Protein AF-A0A224Y4Y7-F1 (afdb_monomer)

InterPro domains:
  IPR008037 Pacifastin domain [PF05375] (20-57)
  IPR036201 Pacifastin domain superfamily [SSF57283] (19-52)

Sequence (69 aa):
MSRILVGLLLITLVAGFKDCTPGTQVDAGDGCNTCLCLGKGTVVSCTLRDCSVLRKKREVPLGNLNLLL

pLDDT: mean 73.04, std 14.98, range [40.28, 93.25]

Secondary structure (DSSP, 8-state):
--HHHHHHHHHHHHS------TT-EEE-SSSS-EEEEETTTEEEEE----HHHHHGGG----S------

Radius of gyration: 21.28 Å; Cα contacts (8 Å, |Δi|>4): 69; chains: 1; bounding box: 58×59×34 Å

Organism: NCBI:txid156445

Structure (mmCIF, N/CA/C/O backbone):
data_AF-A0A224Y4Y7-F1
#
_entry.id   AF-A0A224Y4Y7-F1
#
loop_
_atom_site.group_PDB
_atom_site.id
_atom_site.type_symbol
_atom_site.label_atom_id
_atom_site.label_alt_id
_atom_site.label_comp_id
_atom_site.label_asym_id
_atom_site.label_entity_id
_atom_site.label_seq_id
_atom_site.pdbx_PDB_ins_code
_atom_site.Cartn_x
_atom_site.Cartn_y
_atom_site.Cartn_z
_atom_site.occupancy
_atom_site.B_iso_or_equiv
_atom_site.auth_seq_id
_atom_site.auth_comp_id
_atom_site.auth_asym_id
_atom_site.auth_atom_id
_atom_site.pdbx_PDB_model_num
ATOM 1 N N . MET A 1 1 ? -35.275 25.483 -4.555 1.00 60.03 1 MET A N 1
ATOM 2 C CA . MET A 1 1 ? -34.332 25.387 -3.421 1.00 60.03 1 MET A CA 1
ATOM 3 C C . MET A 1 1 ? -34.040 23.911 -3.161 1.00 60.03 1 MET A C 1
ATOM 5 O O . MET A 1 1 ? -34.900 23.264 -2.603 1.00 60.03 1 MET A O 1
ATOM 9 N N . SER A 1 2 ? -32.942 23.349 -3.683 1.00 59.44 2 SER A N 1
ATOM 10 C CA . SER A 1 2 ? -32.396 22.021 -3.279 1.00 59.44 2 SER A CA 1
ATOM 11 C C . SER A 1 2 ? -31.214 21.574 -4.161 1.00 59.44 2 SER A C 1
ATOM 13 O O . SER A 1 2 ? -30.684 20.489 -3.994 1.00 59.44 2 SER A O 1
ATOM 15 N N . ARG A 1 3 ? -30.769 22.368 -5.147 1.00 68.31 3 ARG A N 1
ATOM 16 C CA . ARG A 1 3 ? -29.652 21.956 -6.023 1.00 68.31 3 ARG A CA 1
ATOM 17 C C . ARG A 1 3 ? -28.350 21.761 -5.233 1.00 68.31 3 ARG A C 1
ATOM 19 O O . ARG A 1 3 ? -27.607 20.834 -5.515 1.00 68.31 3 ARG A O 1
ATOM 26 N N . ILE A 1 4 ? -28.144 22.582 -4.200 1.00 74.75 4 ILE A N 1
ATOM 27 C CA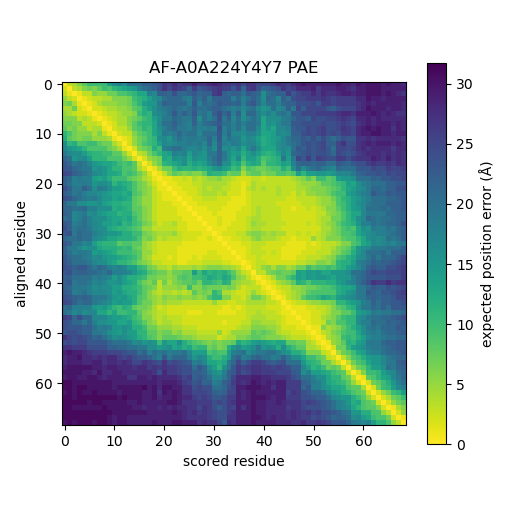 . ILE A 1 4 ? -27.009 22.481 -3.273 1.00 74.75 4 ILE A CA 1
ATOM 28 C C . ILE A 1 4 ? -27.120 21.215 -2.406 1.00 74.75 4 ILE A C 1
ATOM 30 O O . ILE A 1 4 ? -26.135 20.506 -2.244 1.00 74.75 4 ILE A O 1
ATOM 34 N N . LEU A 1 5 ? -28.321 20.887 -1.910 1.00 70.50 5 LEU A N 1
ATOM 35 C CA . LEU A 1 5 ? -28.552 19.695 -1.087 1.00 70.50 5 LEU A CA 1
ATOM 36 C C . LEU A 1 5 ? -28.380 18.403 -1.899 1.00 70.50 5 LEU A C 1
ATOM 38 O O . LEU A 1 5 ? -27.722 17.479 -1.438 1.00 70.50 5 LEU A O 1
ATOM 42 N N . VAL A 1 6 ? -28.900 18.368 -3.131 1.00 75.38 6 VAL A N 1
ATOM 43 C C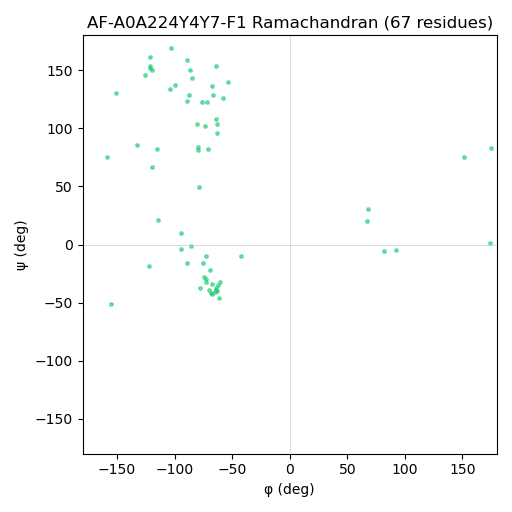A . VAL A 1 6 ? -28.701 17.247 -4.065 1.00 75.38 6 VAL A CA 1
ATOM 44 C C . VAL A 1 6 ? -27.224 17.119 -4.455 1.00 75.38 6 VAL A C 1
ATOM 46 O O . VAL A 1 6 ? -26.701 16.012 -4.480 1.00 75.38 6 VAL A O 1
ATOM 49 N N . GLY A 1 7 ? -26.527 18.235 -4.697 1.00 73.31 7 GLY A N 1
ATOM 50 C CA . GLY A 1 7 ? -25.090 18.239 -4.985 1.00 73.31 7 GLY A CA 1
ATOM 51 C C . GLY A 1 7 ? -24.246 17.684 -3.833 1.00 73.31 7 GLY A C 1
ATOM 52 O O . GLY A 1 7 ? -23.403 16.825 -4.061 1.00 73.31 7 GLY A O 1
ATOM 53 N N . LEU A 1 8 ? -24.512 18.106 -2.592 1.00 72.81 8 LEU A N 1
ATOM 54 C CA . LEU A 1 8 ? -23.829 17.597 -1.395 1.00 72.81 8 LEU A CA 1
ATOM 55 C C . LEU A 1 8 ? -24.093 16.104 -1.157 1.00 72.81 8 LEU A C 1
ATOM 57 O O . LEU A 1 8 ? -23.166 15.379 -0.807 1.00 72.81 8 LEU A O 1
ATOM 61 N N . LEU A 1 9 ? -25.322 15.638 -1.401 1.00 69.81 9 LEU A N 1
ATOM 62 C CA . LEU A 1 9 ? -25.691 14.223 -1.288 1.00 69.81 9 LEU A CA 1
ATOM 63 C C . LEU A 1 9 ? -24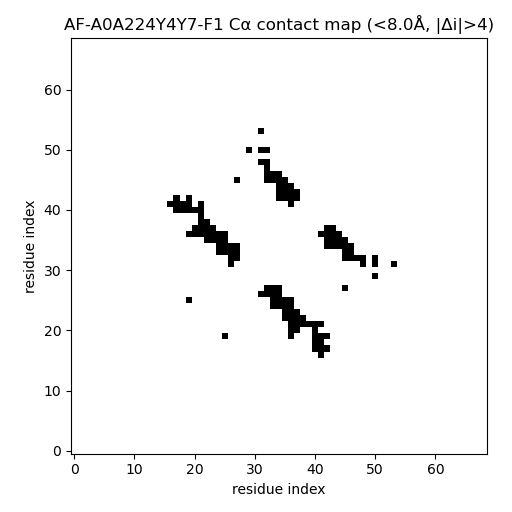.941 13.348 -2.308 1.00 69.81 9 LEU A C 1
ATOM 65 O O . LEU A 1 9 ? -24.539 12.232 -2.000 1.00 69.81 9 LEU A O 1
ATOM 69 N N . LEU A 1 10 ? -24.732 13.858 -3.526 1.00 68.31 10 LEU A N 1
ATOM 70 C CA . LEU A 1 10 ? -23.954 13.167 -4.555 1.00 68.31 10 LEU A CA 1
ATOM 71 C C . LEU A 1 10 ? -22.464 13.129 -4.203 1.00 68.31 10 LEU A C 1
ATOM 73 O O . LEU A 1 10 ? -21.822 12.102 -4.394 1.0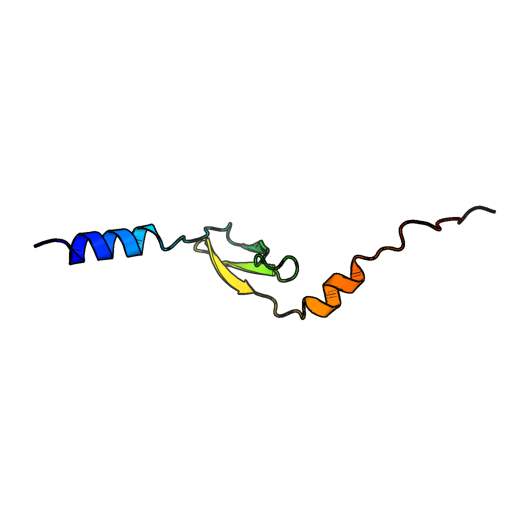0 68.31 10 LEU A O 1
ATOM 77 N N . ILE A 1 11 ? -21.917 14.213 -3.647 1.00 66.94 11 ILE A N 1
ATOM 78 C CA . ILE A 1 11 ? -20.505 14.266 -3.243 1.00 66.94 11 ILE A CA 1
ATOM 79 C C . ILE A 1 11 ? -20.213 13.238 -2.137 1.00 66.94 11 ILE A C 1
ATOM 81 O O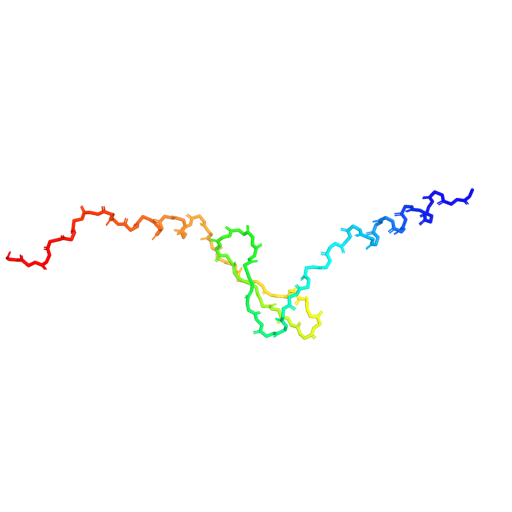 . ILE A 1 11 ? -19.183 12.568 -2.196 1.00 66.94 11 ILE A O 1
ATOM 85 N N . THR A 1 12 ? -21.115 13.054 -1.166 1.00 63.44 12 THR A N 1
ATOM 86 C CA . THR A 1 12 ? -20.941 12.041 -0.109 1.00 63.44 12 THR A CA 1
ATOM 87 C C . THR A 1 12 ? -21.132 10.607 -0.608 1.00 63.44 12 THR A C 1
ATOM 89 O O . THR A 1 12 ? -20.447 9.715 -0.121 1.00 63.44 12 THR A O 1
ATOM 92 N N . LEU A 1 13 ? -22.004 10.373 -1.596 1.00 64.38 13 LEU A N 1
ATOM 93 C CA . LEU A 1 13 ? -22.207 9.056 -2.222 1.00 64.38 13 LEU A CA 1
ATOM 94 C C . LEU A 1 13 ? -21.053 8.627 -3.147 1.00 64.38 13 LEU A C 1
ATOM 96 O O . LEU A 1 13 ? -20.809 7.434 -3.302 1.00 64.38 13 LEU A O 1
ATOM 100 N N . VAL A 1 14 ? -20.353 9.578 -3.774 1.00 64.19 14 VAL A N 1
ATOM 101 C CA . VAL A 1 14 ? -19.273 9.303 -4.746 1.00 64.19 14 VAL A CA 1
ATOM 102 C C . VAL A 1 14 ? -17.898 9.165 -4.075 1.00 64.19 14 VAL A C 1
ATOM 104 O O . VAL A 1 14 ? -16.975 8.606 -4.670 1.00 64.19 14 VAL A O 1
ATOM 107 N N . ALA A 1 15 ? -17.747 9.609 -2.823 1.00 61.12 15 ALA A N 1
ATOM 108 C CA . ALA A 1 15 ? -16.550 9.365 -2.022 1.00 61.12 15 ALA A CA 1
ATOM 109 C C . ALA A 1 15 ? -16.475 7.880 -1.619 1.00 61.12 15 ALA A C 1
ATOM 111 O O . ALA A 1 15 ? -16.878 7.486 -0.528 1.00 61.12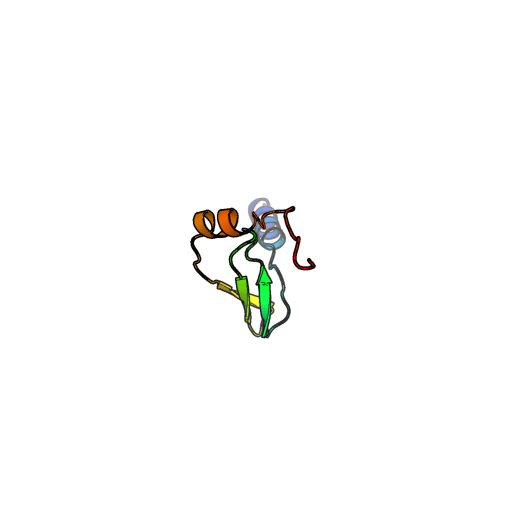 15 ALA A O 1
ATOM 112 N N . GLY A 1 16 ? -15.979 7.041 -2.531 1.00 56.06 16 GLY A N 1
ATOM 113 C CA . GLY A 1 16 ? -15.768 5.617 -2.299 1.00 56.06 16 GLY A CA 1
ATOM 114 C C . GLY A 1 16 ? -14.742 5.389 -1.196 1.00 56.06 16 GLY A C 1
ATOM 115 O O . GLY A 1 16 ? -13.538 5.374 -1.454 1.00 56.06 16 GLY A O 1
ATOM 116 N N . PHE A 1 17 ? -15.216 5.186 0.032 1.00 60.00 17 PHE A N 1
ATOM 117 C CA . PHE A 1 17 ? -14.418 4.572 1.082 1.00 60.00 17 PHE A CA 1
ATOM 118 C C . PHE A 1 17 ? -14.119 3.144 0.641 1.00 60.00 17 PHE A C 1
ATOM 120 O O . PHE A 1 17 ? -15.003 2.297 0.534 1.00 60.00 17 PHE A O 1
ATOM 127 N N . LYS A 1 18 ? -12.861 2.902 0.279 1.00 64.19 18 LYS A N 1
ATOM 128 C CA . LYS A 1 18 ? -12.391 1.572 -0.082 1.00 64.19 18 LYS A CA 1
ATOM 129 C C . LYS A 1 18 ? -12.149 0.827 1.223 1.00 64.19 18 LYS A C 1
ATOM 131 O O . LYS A 1 18 ? -11.031 0.818 1.731 1.00 64.19 18 LYS A O 1
ATOM 136 N N . ASP A 1 19 ? -13.235 0.300 1.782 1.00 73.44 19 ASP A N 1
ATOM 137 C CA . ASP A 1 19 ? -13.193 -0.466 3.018 1.00 73.44 19 ASP A CA 1
ATOM 138 C C . ASP A 1 19 ? -12.257 -1.665 2.836 1.00 73.44 19 ASP A C 1
ATOM 140 O O . ASP A 1 19 ? -12.378 -2.452 1.893 1.00 73.44 19 ASP A O 1
ATOM 144 N N . CYS A 1 20 ? -11.285 -1.778 3.731 1.00 85.19 20 CYS A N 1
ATOM 145 C CA . CYS A 1 20 ? -10.342 -2.886 3.791 1.00 85.19 20 CYS A CA 1
ATOM 146 C C . CYS A 1 20 ? -10.419 -3.576 5.158 1.00 85.19 20 CYS A C 1
ATOM 148 O O . CYS A 1 20 ? -10.911 -3.013 6.134 1.00 85.19 20 CYS A O 1
ATOM 150 N N . THR A 1 21 ? -9.922 -4.807 5.262 1.00 88.81 21 THR A N 1
ATOM 151 C CA . THR A 1 21 ? -9.898 -5.521 6.545 1.00 88.81 21 THR A CA 1
ATOM 152 C C . THR A 1 21 ? -8.776 -4.964 7.429 1.00 88.81 21 THR A C 1
ATOM 154 O O . THR A 1 21 ? -7.614 -5.000 7.010 1.00 88.81 21 THR A O 1
ATOM 157 N N . PRO A 1 22 ? -9.051 -4.474 8.652 1.00 89.81 22 PRO A N 1
ATOM 158 C CA . PRO A 1 22 ? -8.003 -3.989 9.543 1.00 89.81 22 PRO A CA 1
ATOM 159 C C . PRO A 1 22 ? -6.884 -5.007 9.783 1.00 89.81 22 PRO A C 1
ATOM 161 O O . PRO A 1 22 ? -7.136 -6.198 9.947 1.00 89.81 22 PRO A O 1
ATOM 164 N N . GLY A 1 23 ? -5.642 -4.529 9.811 1.00 87.00 23 GLY A N 1
ATOM 165 C CA . GLY A 1 23 ? -4.444 -5.356 9.971 1.00 87.00 23 GLY A CA 1
ATOM 166 C C . GLY A 1 23 ? -3.959 -6.020 8.680 1.00 87.00 23 GLY A C 1
ATOM 167 O O . GLY A 1 23 ? -2.890 -6.626 8.682 1.00 87.00 23 GLY A O 1
ATOM 168 N N . THR A 1 24 ? -4.695 -5.894 7.571 1.00 90.06 24 THR A N 1
ATOM 169 C CA . THR A 1 24 ? -4.269 -6.435 6.271 1.00 90.06 24 THR A CA 1
ATOM 170 C C . THR A 1 24 ? -3.442 -5.440 5.466 1.00 90.06 24 THR A C 1
ATOM 172 O O . THR A 1 24 ? -3.508 -4.226 5.673 1.00 90.06 24 THR A O 1
ATOM 175 N N . GLN A 1 25 ? -2.665 -5.973 4.522 1.00 91.81 25 GLN A N 1
ATOM 176 C CA . GLN A 1 25 ? -2.046 -5.191 3.461 1.00 91.81 25 GLN A CA 1
ATOM 177 C C . GLN A 1 25 ? -2.865 -5.327 2.177 1.00 91.81 25 GLN A C 1
ATOM 179 O O . GLN A 1 25 ? -3.280 -6.430 1.824 1.00 91.81 25 GLN A O 1
ATOM 184 N N . VAL A 1 26 ? -3.065 -4.218 1.474 1.00 90.31 26 VAL A N 1
ATOM 185 C CA . VAL A 1 26 ? -3.793 -4.151 0.202 1.00 90.31 26 VAL A CA 1
ATOM 186 C C . VAL A 1 26 ? -2.902 -3.581 -0.898 1.00 90.31 26 VAL A C 1
ATOM 188 O O . VAL A 1 26 ? -1.963 -2.838 -0.616 1.00 90.31 26 VAL A O 1
ATOM 191 N N . ASP A 1 27 ? -3.181 -3.938 -2.150 1.00 90.50 27 ASP A N 1
ATOM 192 C CA . ASP A 1 27 ? -2.493 -3.363 -3.311 1.00 90.50 27 ASP A CA 1
ATOM 193 C C . ASP A 1 27 ? -2.858 -1.875 -3.454 1.00 90.50 27 ASP A C 1
ATOM 195 O O . ASP A 1 27 ? -4.026 -1.498 -3.309 1.00 90.50 27 ASP A O 1
ATOM 199 N N . ALA A 1 28 ? -1.864 -1.030 -3.735 1.00 88.75 28 ALA A N 1
ATOM 200 C CA . ALA A 1 28 ? -2.061 0.405 -3.940 1.00 88.75 28 ALA A CA 1
ATOM 201 C C . ALA A 1 28 ? -2.754 0.744 -5.279 1.00 88.75 28 ALA A C 1
ATOM 203 O O . ALA A 1 28 ? -3.145 1.888 -5.504 1.00 88.75 28 ALA A O 1
ATOM 204 N N . GLY A 1 29 ? -2.917 -0.231 -6.175 1.00 87.56 29 GLY A N 1
ATOM 205 C CA . GLY A 1 29 ? -3.482 -0.084 -7.517 1.00 87.56 29 GLY A CA 1
ATOM 206 C C . GLY A 1 29 ? -2.442 0.187 -8.607 1.00 87.56 29 GLY A C 1
ATOM 207 O O . GLY A 1 29 ? -2.788 0.213 -9.785 1.00 87.56 29 GLY A O 1
ATOM 208 N N . ASP A 1 30 ? -1.169 0.354 -8.244 1.00 86.25 30 ASP A N 1
ATOM 209 C CA . ASP A 1 30 ? -0.046 0.537 -9.174 1.00 86.25 30 ASP A CA 1
ATOM 210 C C . ASP A 1 30 ? 0.674 -0.790 -9.516 1.00 86.25 30 ASP A C 1
ATOM 212 O O . ASP A 1 30 ? 1.569 -0.840 -10.376 1.00 86.25 30 ASP A O 1
ATOM 216 N N . GLY A 1 31 ? 0.254 -1.894 -8.881 1.00 85.75 31 GLY A N 1
ATOM 217 C CA . GLY A 1 31 ? 0.799 -3.239 -9.068 1.00 85.75 31 GLY A CA 1
ATOM 218 C C . GLY A 1 31 ? 2.227 -3.399 -8.545 1.00 85.75 31 GLY A C 1
ATOM 219 O O . GLY A 1 31 ? 3.021 -4.133 -9.150 1.00 85.75 31 GLY A O 1
ATOM 220 N N . CYS A 1 32 ? 2.585 -2.651 -7.500 1.00 92.56 32 CYS A N 1
ATOM 221 C CA . CYS A 1 32 ? 3.945 -2.561 -6.978 1.00 92.56 32 CYS A CA 1
ATOM 222 C C . CYS A 1 32 ? 3.990 -2.170 -5.496 1.00 92.56 32 CYS A C 1
ATOM 224 O O . CYS A 1 32 ? 4.664 -2.838 -4.707 1.00 92.56 32 CYS A O 1
ATOM 226 N N . ASN A 1 33 ? 3.302 -1.097 -5.117 1.00 92.19 33 ASN A N 1
ATOM 227 C CA . ASN A 1 33 ? 3.220 -0.648 -3.740 1.00 92.19 33 ASN A CA 1
ATOM 228 C C . ASN A 1 33 ? 2.086 -1.354 -3.005 1.00 92.19 33 ASN A C 1
ATOM 230 O O . ASN A 1 33 ? 1.064 -1.729 -3.580 1.00 92.19 33 ASN A O 1
ATOM 234 N N . THR A 1 34 ? 2.276 -1.520 -1.700 1.00 93.06 34 THR A N 1
ATOM 235 C CA . THR A 1 34 ? 1.258 -2.060 -0.801 1.00 93.06 34 THR A CA 1
ATOM 236 C C . THR A 1 34 ? 0.952 -1.055 0.287 1.00 93.06 34 THR A C 1
ATOM 238 O O . THR A 1 34 ? 1.809 -0.256 0.669 1.00 93.06 34 THR A O 1
ATOM 241 N N . CYS A 1 35 ? -0.272 -1.099 0.797 1.00 93.25 35 CYS A N 1
ATOM 242 C CA . CYS A 1 35 ? -0.726 -0.216 1.852 1.00 93.25 35 CYS A CA 1
ATOM 243 C C . CYS A 1 35 ? -1.290 -0.984 3.042 1.00 93.25 35 CYS A C 1
ATOM 245 O O . CYS A 1 35 ? -1.914 -2.027 2.872 1.00 93.25 35 CYS A O 1
ATOM 247 N N . LEU A 1 36 ? -1.097 -0.456 4.248 1.00 91.69 36 LEU A N 1
ATOM 248 C CA . LEU A 1 36 ? -1.629 -1.008 5.485 1.00 91.69 36 LEU A CA 1
ATOM 249 C C . LEU A 1 36 ? -3.034 -0.467 5.759 1.00 91.69 36 LEU A C 1
ATOM 251 O O . LEU A 1 36 ? -3.264 0.748 5.785 1.00 91.69 36 LEU A O 1
ATOM 255 N N . CYS A 1 37 ? -3.950 -1.393 6.019 1.00 89.94 37 CYS A N 1
ATOM 256 C CA . CYS A 1 37 ? -5.298 -1.103 6.467 1.00 89.94 37 CYS A CA 1
ATOM 257 C C . CYS A 1 37 ? -5.360 -1.035 7.997 1.00 89.94 37 CYS A C 1
ATOM 259 O O . CYS A 1 37 ? -5.014 -2.004 8.677 1.00 89.94 37 CYS A O 1
ATOM 261 N N . LEU A 1 38 ? -5.825 0.085 8.556 1.00 79.00 38 LEU A N 1
ATOM 262 C CA . LEU A 1 38 ? -5.974 0.254 10.008 1.00 79.00 38 LEU A CA 1
ATOM 263 C C . LEU A 1 38 ? -7.432 0.135 10.474 1.00 79.00 38 LEU A C 1
ATOM 265 O O . LEU A 1 38 ? -8.358 0.122 9.670 1.00 79.00 38 LEU A O 1
ATOM 269 N N . GLY A 1 39 ? -7.603 0.054 11.802 1.00 66.06 39 GLY A N 1
ATOM 270 C CA . GLY A 1 39 ? -8.796 -0.325 12.589 1.00 66.06 39 GLY A CA 1
ATOM 271 C C . GLY A 1 39 ? -10.185 0.193 12.196 1.00 66.06 39 GLY A C 1
ATOM 272 O O . GLY A 1 39 ? -11.163 -0.290 12.753 1.00 66.06 39 GLY A O 1
ATOM 273 N N . LYS A 1 40 ? -10.304 1.138 11.259 1.00 69.50 40 LYS A N 1
ATOM 274 C CA . LYS A 1 40 ? -11.585 1.632 10.723 1.00 69.50 40 LYS A CA 1
ATOM 275 C C . LYS A 1 40 ? -11.796 1.297 9.241 1.00 69.50 40 LYS A C 1
ATOM 277 O O . LYS A 1 40 ? -12.544 1.987 8.564 1.00 69.50 40 LYS A O 1
ATOM 282 N N . GLY A 1 41 ? -11.088 0.292 8.726 1.00 68.50 41 GLY A N 1
ATOM 283 C CA . GLY A 1 41 ? -11.160 -0.107 7.320 1.00 68.50 41 GLY A CA 1
ATOM 284 C C . GLY A 1 41 ? -10.592 0.930 6.356 1.00 68.50 41 GLY A C 1
ATOM 285 O O . GLY A 1 41 ? -10.907 0.922 5.174 1.00 68.50 41 GLY A O 1
ATOM 286 N N . THR A 1 42 ? -9.751 1.833 6.859 1.00 77.62 42 THR A N 1
ATOM 287 C CA . THR A 1 42 ? -9.127 2.893 6.068 1.00 77.62 42 THR A CA 1
ATOM 288 C C . THR A 1 42 ? -7.676 2.534 5.784 1.00 77.62 42 THR A C 1
ATOM 290 O O . THR A 1 42 ? -6.925 2.151 6.687 1.00 77.62 42 THR A O 1
ATOM 293 N N . VAL A 1 43 ? -7.274 2.699 4.528 1.00 79.69 43 VAL A N 1
ATOM 294 C CA . VAL A 1 43 ? -5.873 2.643 4.116 1.00 79.69 43 VAL A CA 1
ATOM 295 C C . VAL A 1 43 ? -5.164 3.899 4.619 1.00 79.69 43 VAL A C 1
ATOM 297 O O . VAL A 1 43 ? -5.585 5.006 4.295 1.00 79.69 43 VAL A O 1
ATOM 300 N N . VAL A 1 44 ? -4.101 3.747 5.412 1.00 80.81 44 VAL A N 1
ATOM 301 C CA . VAL A 1 44 ? -3.443 4.899 6.069 1.00 80.81 44 VAL A CA 1
ATOM 302 C C . VAL A 1 44 ? -1.965 5.068 5.733 1.00 80.81 44 VAL A C 1
ATOM 304 O O . VAL A 1 44 ? -1.420 6.145 5.948 1.00 80.81 44 VAL A O 1
ATOM 307 N N . SER A 1 45 ? -1.294 4.033 5.228 1.00 87.19 45 SER A N 1
ATOM 308 C CA . SER A 1 45 ? 0.137 4.097 4.919 1.00 87.19 45 SER A CA 1
ATOM 309 C C . SER A 1 45 ? 0.476 3.157 3.778 1.00 87.19 45 SER A C 1
ATOM 311 O O . SER A 1 45 ? 0.094 1.993 3.839 1.00 87.19 45 SER A O 1
ATOM 313 N N . CYS A 1 46 ? 1.185 3.646 2.762 1.00 93.06 46 CYS A N 1
ATOM 314 C CA . CYS A 1 46 ? 1.631 2.869 1.609 1.00 93.06 46 CYS A CA 1
ATOM 315 C C . CYS A 1 46 ? 3.156 2.871 1.515 1.00 93.06 46 CYS A C 1
ATOM 317 O O . CYS A 1 46 ? 3.810 3.845 1.891 1.00 93.06 46 CYS A O 1
ATOM 319 N N . THR A 1 47 ? 3.735 1.801 0.974 1.00 93.19 47 THR A N 1
ATOM 320 C CA . THR A 1 47 ? 5.143 1.817 0.573 1.00 93.19 47 THR A CA 1
ATOM 321 C C . THR A 1 47 ? 5.364 2.822 -0.558 1.00 93.19 47 THR A C 1
ATOM 323 O O . THR A 1 47 ? 4.457 3.082 -1.343 1.00 93.19 47 THR A O 1
ATOM 326 N N . LEU A 1 48 ? 6.585 3.353 -0.665 1.00 92.19 48 LEU A N 1
ATOM 327 C CA . LEU A 1 48 ? 6.997 4.279 -1.727 1.00 92.19 48 LEU A CA 1
ATOM 328 C C . LEU A 1 48 ? 8.156 3.677 -2.527 1.00 92.19 48 LEU A C 1
ATOM 330 O O . LEU A 1 48 ? 9.300 4.120 -2.452 1.00 92.19 48 LEU A O 1
ATOM 334 N N . ARG A 1 49 ? 7.870 2.590 -3.238 1.00 88.94 49 ARG A N 1
ATOM 335 C CA . ARG A 1 49 ? 8.820 1.912 -4.123 1.00 88.94 49 ARG A CA 1
ATOM 336 C C . ARG A 1 49 ? 8.816 2.593 -5.484 1.00 88.94 49 ARG A C 1
ATOM 338 O O . ARG A 1 49 ? 7.760 2.958 -5.996 1.00 88.94 49 ARG A O 1
ATOM 345 N N . ASP A 1 50 ? 9.990 2.678 -6.101 1.00 89.06 50 ASP A N 1
ATOM 346 C CA . ASP A 1 50 ? 10.083 3.015 -7.517 1.00 89.06 50 ASP A CA 1
ATOM 347 C C . ASP A 1 50 ? 9.631 1.815 -8.363 1.00 89.06 50 ASP A C 1
ATOM 349 O O . ASP A 1 50 ? 10.339 0.817 -8.549 1.00 89.06 50 ASP A O 1
ATOM 353 N N . CYS A 1 51 ? 8.407 1.911 -8.865 1.00 85.94 51 CYS A N 1
ATOM 354 C CA . CYS A 1 51 ? 7.766 0.845 -9.619 1.00 85.94 51 CYS A CA 1
ATOM 355 C C . CYS A 1 51 ? 8.302 0.702 -11.045 1.00 85.94 51 CYS A C 1
ATOM 357 O O . CYS A 1 51 ? 8.112 -0.354 -11.654 1.00 85.94 51 CYS A O 1
ATOM 359 N N . SER A 1 52 ? 9.018 1.706 -11.563 1.00 81.38 52 SER A N 1
ATOM 360 C CA . SER A 1 52 ? 9.671 1.615 -12.873 1.00 81.38 52 SER A CA 1
ATOM 361 C C . SER A 1 52 ? 10.811 0.587 -12.861 1.00 81.38 52 SER A C 1
ATOM 363 O O . SER A 1 52 ? 10.990 -0.167 -13.819 1.00 81.38 52 SER A O 1
ATOM 365 N N . VAL A 1 53 ? 11.509 0.464 -11.728 1.00 72.06 53 VAL A N 1
ATOM 366 C CA . VAL A 1 53 ? 12.626 -0.471 -11.535 1.00 72.06 53 VAL A CA 1
ATOM 367 C C . VAL A 1 53 ? 12.132 -1.901 -11.296 1.00 72.06 53 VAL A C 1
ATOM 369 O O . VAL A 1 53 ? 12.716 -2.859 -11.804 1.00 72.06 53 VAL A O 1
ATOM 372 N N . LEU A 1 54 ? 11.023 -2.075 -10.568 1.00 64.12 54 LEU A N 1
ATOM 373 C CA . LEU A 1 54 ? 10.478 -3.403 -10.252 1.00 64.12 54 LEU A CA 1
ATOM 374 C C . LEU A 1 54 ? 9.777 -4.078 -11.436 1.00 64.12 54 LEU A C 1
ATOM 376 O O . LEU A 1 54 ? 9.786 -5.307 -11.525 1.00 64.12 54 LEU A O 1
ATOM 380 N N . ARG A 1 55 ? 9.211 -3.310 -12.376 1.00 58.38 55 ARG A N 1
ATOM 381 C CA . ARG A 1 55 ? 8.615 -3.868 -13.604 1.00 58.38 55 ARG A CA 1
ATOM 382 C C . ARG A 1 55 ? 9.645 -4.630 -14.448 1.00 58.38 55 ARG A C 1
ATOM 384 O O . ARG A 1 55 ? 9.292 -5.661 -15.008 1.00 58.38 55 ARG A O 1
ATOM 391 N N . LYS A 1 56 ? 10.920 -4.216 -14.440 1.00 55.00 56 LYS A N 1
ATOM 392 C CA . LYS A 1 56 ? 12.015 -4.931 -15.125 1.00 55.00 56 LYS A CA 1
ATOM 393 C C . LYS A 1 56 ? 12.381 -6.276 -14.494 1.00 55.00 56 LYS A C 1
ATOM 395 O O . LYS A 1 56 ? 12.926 -7.133 -15.172 1.00 55.00 56 LYS A O 1
ATOM 400 N N . LYS A 1 57 ? 12.063 -6.510 -13.217 1.00 52.56 57 LYS A N 1
ATOM 401 C CA . LYS A 1 57 ? 12.436 -7.758 -12.525 1.00 52.56 57 LYS A CA 1
ATOM 402 C C . LYS A 1 57 ? 11.433 -8.904 -12.722 1.00 52.56 57 LYS A C 1
ATOM 404 O O . LYS A 1 57 ? 11.648 -9.990 -12.193 1.00 52.56 57 LYS A O 1
ATOM 409 N N . ARG A 1 58 ? 10.342 -8.659 -13.463 1.00 58.06 58 ARG A N 1
ATOM 410 C CA . ARG A 1 58 ? 9.360 -9.673 -13.888 1.00 58.06 58 ARG A CA 1
ATOM 411 C C . ARG A 1 58 ? 9.626 -10.245 -15.286 1.00 58.06 58 ARG A C 1
ATOM 413 O O . ARG A 1 58 ? 8.813 -11.013 -15.781 1.00 58.06 58 ARG A O 1
ATOM 420 N N . GLU A 1 59 ? 10.778 -9.955 -15.880 1.00 53.91 59 GLU A N 1
ATOM 421 C CA . GLU A 1 59 ? 11.406 -10.872 -16.831 1.00 53.91 59 GLU A CA 1
ATOM 422 C C . GLU A 1 59 ? 12.128 -11.952 -16.013 1.00 53.91 59 GLU A C 1
ATOM 424 O O . GLU A 1 59 ? 13.315 -11.860 -15.711 1.00 53.91 59 GLU A O 1
ATOM 429 N N . VAL A 1 60 ? 11.388 -12.979 -15.591 1.00 57.41 60 VAL A N 1
ATOM 430 C CA . VAL A 1 60 ? 12.034 -14.276 -15.364 1.00 57.41 60 VAL A CA 1
ATOM 431 C C . VAL A 1 60 ? 12.469 -14.748 -16.754 1.00 57.41 60 VAL A C 1
ATOM 433 O O . VAL A 1 60 ? 11.627 -14.724 -17.656 1.00 57.41 60 VAL A O 1
ATOM 436 N N . PRO A 1 61 ? 13.727 -15.154 -16.991 1.00 50.97 61 PRO A N 1
ATOM 437 C CA . PRO A 1 61 ? 14.085 -15.747 -18.271 1.00 50.97 61 PRO A CA 1
ATOM 438 C C . PRO A 1 61 ? 13.289 -17.049 -18.430 1.00 50.97 61 PRO A C 1
ATOM 440 O O . PRO A 1 61 ? 13.585 -18.057 -17.789 1.00 50.97 61 PRO A O 1
ATOM 443 N N . LEU A 1 62 ? 12.240 -17.018 -19.256 1.00 58.12 62 LEU A N 1
ATOM 444 C CA . LEU A 1 62 ? 11.322 -18.138 -19.488 1.00 58.12 62 LEU A CA 1
ATOM 445 C C . LEU A 1 62 ? 11.918 -19.180 -20.451 1.00 58.12 62 LEU A C 1
ATOM 447 O O . LEU A 1 62 ? 11.265 -19.605 -21.394 1.00 58.12 62 LEU A O 1
ATOM 451 N N . GLY A 1 63 ? 13.154 -19.628 -20.232 1.00 48.69 63 GLY A N 1
ATOM 452 C CA . GLY A 1 63 ? 13.636 -20.795 -20.976 1.00 48.69 63 GLY A CA 1
ATOM 453 C C . GLY A 1 63 ? 15.128 -20.865 -21.217 1.00 48.69 63 GLY A C 1
ATOM 454 O O . GLY A 1 63 ? 15.571 -20.690 -22.341 1.00 48.69 63 GLY A O 1
ATOM 455 N N . ASN A 1 64 ? 15.885 -21.214 -20.181 1.00 52.16 64 ASN A N 1
ATOM 456 C CA . ASN A 1 64 ? 16.852 -22.305 -20.315 1.00 52.16 64 ASN A CA 1
ATOM 457 C C . ASN A 1 64 ? 17.189 -22.848 -18.927 1.00 52.16 64 ASN A C 1
ATOM 459 O O . ASN A 1 64 ? 18.240 -22.592 -18.345 1.00 52.16 64 ASN A O 1
ATOM 463 N N . LEU A 1 65 ? 16.228 -23.604 -18.399 1.00 56.31 65 LEU A N 1
ATOM 464 C CA . LEU A 1 65 ? 16.475 -24.615 -17.389 1.00 56.31 65 LEU A CA 1
ATOM 465 C C . LEU A 1 65 ? 16.987 -25.861 -18.126 1.00 56.31 65 LEU A C 1
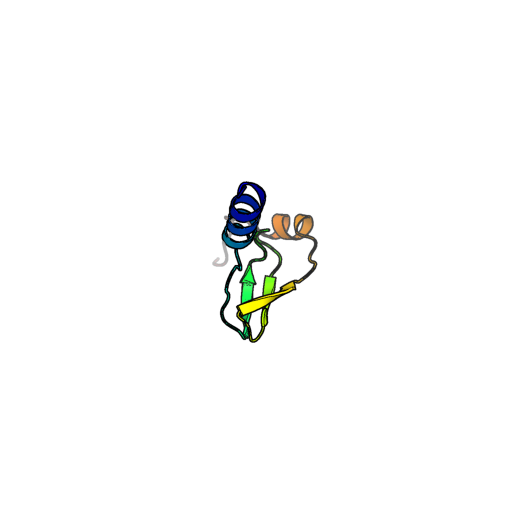ATOM 467 O O . LEU A 1 65 ? 16.201 -26.568 -18.743 1.00 56.31 65 LEU A O 1
ATOM 471 N N . ASN A 1 66 ? 18.292 -26.109 -18.061 1.00 47.50 66 ASN A N 1
ATOM 472 C CA . ASN A 1 66 ? 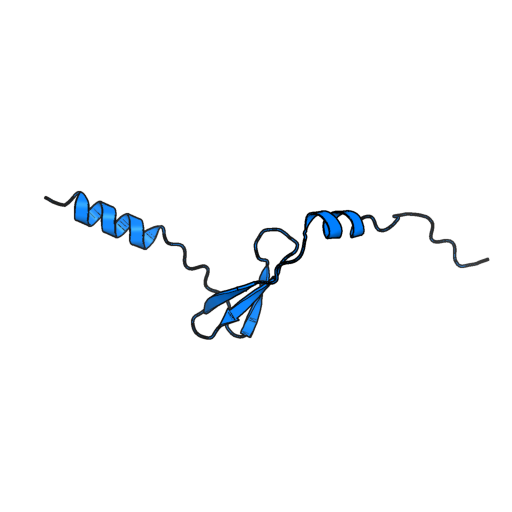18.875 -27.437 -18.236 1.00 47.50 66 ASN A CA 1
ATOM 473 C C . ASN A 1 66 ? 19.870 -27.641 -17.093 1.00 47.50 66 ASN A C 1
ATOM 475 O O . ASN A 1 66 ? 21.053 -27.332 -17.199 1.00 47.50 66 ASN A O 1
ATOM 479 N N . LEU A 1 67 ? 19.347 -28.110 -15.963 1.00 54.34 67 LEU A N 1
ATOM 480 C CA . LEU A 1 67 ? 20.135 -28.672 -14.878 1.00 54.34 67 LEU A CA 1
ATOM 481 C C . LEU A 1 67 ? 19.733 -30.142 -14.786 1.00 54.34 67 LEU A C 1
ATOM 483 O O . LEU A 1 67 ? 18.816 -30.458 -14.038 1.00 54.34 67 LEU A O 1
ATOM 487 N N . LEU A 1 68 ? 20.332 -30.971 -15.649 1.00 47.19 68 LEU A N 1
ATOM 488 C CA . LEU A 1 68 ? 20.527 -32.427 -15.536 1.00 47.19 68 LEU A CA 1
ATOM 489 C C . LEU A 1 68 ? 21.153 -32.953 -16.849 1.00 47.19 68 LEU A C 1
ATOM 491 O O . LEU A 1 68 ? 20.433 -33.384 -17.749 1.00 47.19 68 LEU A O 1
ATOM 495 N N . LEU A 1 69 ? 22.485 -32.833 -16.945 1.00 40.28 69 LEU A N 1
ATOM 49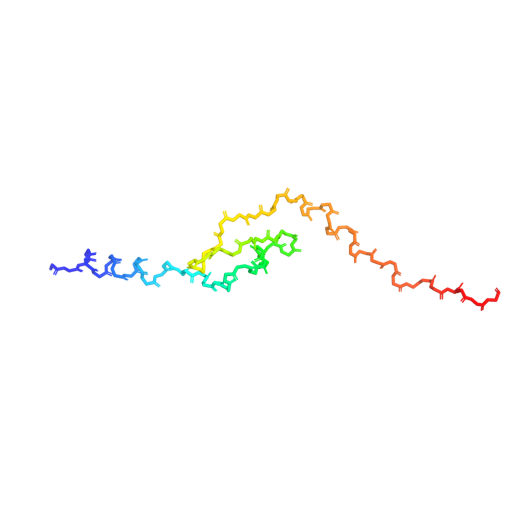6 C CA . LEU A 1 69 ? 23.497 -33.764 -17.494 1.00 40.28 69 LEU A CA 1
ATOM 497 C C . LEU A 1 69 ? 24.833 -33.023 -17.640 1.00 40.28 69 LEU A C 1
ATOM 499 O O . LEU A 1 69 ? 24.883 -32.043 -18.414 1.00 40.28 69 LEU A O 1
#

Foldseek 3Di:
DCPVVVVVVVVVVPPDQQFADAQDWDDPPLVPKIFHQHDRSHTDDIDDDPVVVVVVVPPPVPDDPDDDD

Nearest PDB structures (foldseek):
  5f6q-assembly1_A  TM=2.111E-01  e=7.410E+00  Bacillus anthracis

Mean predicted aligned error: 14.69 Å

Solvent-accessible surface area (backbone atoms only — not comparable to full-atom values): 4532 Å² total; per-residue (Å²): 140,54,70,66,59,55,50,54,55,50,55,63,69,66,60,75,76,69,72,40,63,53,81,36,76,42,77,66,80,76,85,68,33,43,22,40,17,38,90,82,20,41,73,78,51,63,56,88,68,69,54,78,66,56,62,65,68,70,65,65,82,91,76,81,88,80,90,87,134